Protein AF-G3KGV8-F1 (afdb_monomer_lite)

pLDDT: mean 87.56, std 6.04, range [57.47, 95.12]

InterPro domains:
  IPR014710 RmlC-like jelly roll fold [G3DSA:2.60.120.10] (1-96)

Foldseek 3Di:
DKDDAWKWKWKAADDPGDIDTDTDDPPDDDDDDPRIDMDIDGPDLDDMDDDDDDPDPPSDDDLCLQVVLVPDLVVVCVVVVHDSVVSVVSNVPDDPDSDDDDPVRCVVNVHDD

Sequence (113 aa):
MIGGTSLLVGFIQENRAQVVLNEIQVGYATLILRGAIHFVQHLGCTPSVQINAYNNADPGLLTLGLNMFRCPDGVPSTTFGQTEDFIMNSKRTISAYPLDVNEASRTKCGLPI

Organism: Adineta vaga (NCBI:txid104782)

Secondary structure (DSSP, 8-state):
-EESS-EEEEEE-STTPPEEEEEE-TT------TT-EEEEEE-SSS--EE----SSSS-----HHHHHTTS-THHHHHHHT--HHHHHHHHHHS-SSS----HHHHHHTT---

Radius of gyration: 16.48 Å; chains: 1; bounding box: 35×38×38 Å

Structure (mmCIF, N/CA/C/O backbone):
data_AF-G3KGV8-F1
#
_entry.id   AF-G3KGV8-F1
#
loop_
_atom_site.group_PDB
_atom_site.id
_atom_site.type_symbol
_atom_site.label_atom_id
_atom_site.label_alt_id
_atom_site.label_comp_id
_atom_site.label_asym_id
_atom_site.label_entity_id
_atom_site.label_seq_id
_atom_site.pdbx_PDB_ins_code
_atom_site.Cartn_x
_atom_site.Cartn_y
_atom_site.Cartn_z
_atom_site.occupancy
_atom_site.B_iso_or_equiv
_atom_site.auth_seq_id
_atom_site.auth_comp_id
_atom_site.auth_asym_id
_atom_site.auth_atom_id
_atom_site.pdbx_PDB_model_num
ATOM 1 N N . MET A 1 1 ? -12.616 -6.024 11.268 1.00 57.47 1 MET A N 1
ATOM 2 C CA . MET A 1 1 ? -13.107 -5.271 12.448 1.00 57.47 1 MET A CA 1
ATOM 3 C C . MET A 1 1 ? -12.008 -4.342 12.921 1.00 57.47 1 MET A C 1
ATOM 5 O O . MET A 1 1 ? -10.843 -4.705 12.773 1.00 57.47 1 MET A O 1
ATOM 9 N N . ILE A 1 2 ? -12.377 -3.188 13.476 1.00 72.56 2 ILE A N 1
ATOM 10 C CA . ILE A 1 2 ? -11.435 -2.218 14.044 1.00 72.56 2 ILE A CA 1
ATOM 11 C C . ILE A 1 2 ? -11.754 -1.937 15.510 1.00 72.56 2 ILE A C 1
ATOM 13 O O . ILE A 1 2 ? -12.928 -1.859 15.874 1.00 72.56 2 ILE A O 1
ATOM 17 N N . GLY A 1 3 ? -10.715 -1.732 16.317 1.00 65.94 3 GLY A N 1
ATOM 18 C CA . GLY A 1 3 ? -10.792 -1.060 17.614 1.00 65.94 3 GLY A CA 1
ATOM 19 C C . GLY A 1 3 ? -10.048 0.277 17.555 1.00 65.94 3 GLY A C 1
ATOM 20 O O . GLY A 1 3 ? -8.937 0.319 17.035 1.00 65.94 3 GLY A O 1
ATOM 21 N N . GLY A 1 4 ? -10.642 1.362 18.065 1.00 73.62 4 GLY A N 1
ATOM 22 C CA . GLY A 1 4 ? -10.036 2.704 18.076 1.00 73.62 4 GLY A CA 1
ATOM 23 C C . GLY A 1 4 ? -10.732 3.710 17.148 1.00 73.62 4 GLY A C 1
ATOM 24 O O . GLY A 1 4 ? -11.958 3.762 17.099 1.00 73.62 4 GLY A O 1
ATOM 25 N N . THR A 1 5 ? -9.951 4.552 16.463 1.00 78.06 5 THR A N 1
ATOM 26 C CA . THR A 1 5 ? -10.432 5.603 15.540 1.00 78.06 5 THR A CA 1
ATOM 27 C C . THR A 1 5 ? -10.773 5.083 14.135 1.00 78.06 5 THR A C 1
ATOM 29 O O . THR A 1 5 ? -10.533 3.925 13.804 1.00 78.06 5 THR A O 1
ATOM 32 N N . SER A 1 6 ? -11.359 5.961 13.313 1.00 86.69 6 SER A N 1
ATOM 33 C CA . SER A 1 6 ? -11.776 5.686 11.934 1.00 86.69 6 SER A CA 1
ATOM 34 C C . SER A 1 6 ? -10.597 5.409 10.983 1.00 86.69 6 SER A C 1
ATOM 36 O O . SER A 1 6 ? -9.533 6.037 11.087 1.00 86.69 6 SER A O 1
ATOM 38 N N . LEU A 1 7 ? -10.802 4.480 10.044 1.00 90.62 7 LEU A N 1
ATOM 39 C CA . LEU A 1 7 ? -9.870 4.137 8.967 1.00 90.62 7 LEU A CA 1
ATOM 40 C C . LEU A 1 7 ? -10.490 4.454 7.607 1.00 90.62 7 LEU A C 1
ATOM 42 O O . LEU A 1 7 ? -11.609 4.032 7.323 1.00 90.62 7 LEU A O 1
ATOM 46 N N . LEU A 1 8 ? -9.730 5.100 6.726 1.00 92.62 8 LEU A N 1
ATOM 47 C CA . LEU A 1 8 ? -10.042 5.126 5.303 1.00 92.62 8 LEU A CA 1
ATOM 48 C C . LEU A 1 8 ? -9.470 3.861 4.665 1.00 92.62 8 LEU A C 1
ATOM 50 O O . LEU A 1 8 ? -8.253 3.696 4.577 1.00 92.62 8 LEU A O 1
ATOM 54 N N . VAL A 1 9 ? -10.346 2.972 4.211 1.00 93.81 9 VAL A N 1
ATOM 55 C CA . VAL A 1 9 ? -9.970 1.790 3.437 1.00 93.81 9 VAL A CA 1
ATOM 56 C C . VAL A 1 9 ? -10.358 2.024 1.990 1.00 93.81 9 VAL A C 1
ATOM 58 O O . VAL A 1 9 ? -11.542 2.146 1.667 1.00 93.81 9 VAL A O 1
ATOM 61 N N . GLY A 1 10 ? -9.355 2.076 1.121 1.00 94.44 10 GLY A N 1
ATOM 62 C CA . GLY A 1 10 ? -9.552 2.231 -0.309 1.00 94.44 10 GLY A CA 1
ATOM 63 C C . GLY A 1 10 ? -9.095 1.007 -1.081 1.00 94.44 10 GLY A C 1
ATOM 64 O O . GLY A 1 10 ? -8.120 0.358 -0.704 1.00 94.44 10 GLY A O 1
ATOM 65 N N . PHE A 1 11 ? -9.778 0.691 -2.176 1.00 95.12 11 PHE A N 1
ATOM 66 C CA . PHE A 1 11 ? -9.299 -0.313 -3.117 1.00 95.12 11 PHE A CA 1
ATOM 67 C C . PHE A 1 11 ? -9.631 0.037 -4.561 1.00 95.12 11 PHE A C 1
ATOM 69 O O . PHE A 1 11 ? -10.619 0.703 -4.870 1.00 95.12 11 PHE A O 1
ATOM 76 N N . ILE A 1 12 ? -8.761 -0.433 -5.442 1.00 93.88 12 ILE A N 1
ATOM 77 C CA . ILE A 1 12 ? -8.800 -0.262 -6.883 1.00 93.88 12 ILE A CA 1
ATOM 78 C C . ILE A 1 12 ? -8.812 -1.669 -7.460 1.00 93.88 12 ILE A C 1
ATOM 80 O O . ILE A 1 12 ? -7.954 -2.493 -7.130 1.00 93.88 12 ILE A O 1
ATOM 84 N N . GLN A 1 13 ? -9.818 -1.959 -8.276 1.00 88.25 13 GLN A N 1
ATOM 85 C CA . GLN A 1 13 ? -9.878 -3.231 -8.986 1.00 88.25 13 GLN A CA 1
ATOM 86 C C . GLN A 1 13 ? -8.955 -3.174 -10.218 1.00 88.25 13 GLN A C 1
ATOM 88 O O . GLN A 1 13 ? -7.971 -2.436 -10.251 1.00 88.25 13 GLN A O 1
ATOM 93 N N . GLU A 1 14 ? -9.246 -3.988 -11.220 1.00 85.81 14 GLU A N 1
ATOM 94 C CA . GLU A 1 14 ? -8.496 -4.073 -12.468 1.00 85.81 14 GLU A CA 1
ATOM 95 C C . GLU A 1 14 ? -8.476 -2.763 -13.284 1.00 85.81 14 GLU A C 1
ATOM 97 O O . GLU A 1 14 ? -9.071 -1.748 -12.921 1.00 85.81 14 GLU A O 1
ATOM 102 N N . ASN A 1 15 ? -7.713 -2.762 -14.380 1.00 83.31 15 ASN A N 1
ATOM 103 C CA . ASN A 1 15 ? -7.356 -1.558 -15.130 1.00 83.31 15 ASN A CA 1
ATOM 104 C C . ASN A 1 15 ? -8.560 -0.653 -15.435 1.00 83.31 15 ASN A C 1
ATOM 106 O O . ASN A 1 15 ? -9.515 -1.065 -16.090 1.00 83.31 15 ASN A O 1
ATOM 110 N N . ARG A 1 16 ? -8.445 0.621 -15.031 1.00 82.12 16 ARG A N 1
ATOM 111 C CA . ARG A 1 16 ? -9.467 1.677 -15.186 1.00 82.12 16 ARG A CA 1
ATOM 112 C C . ARG A 1 16 ? -10.748 1.472 -14.367 1.00 82.12 16 ARG A C 1
ATOM 114 O O . ARG A 1 16 ? -11.723 2.185 -14.600 1.00 82.12 16 ARG A O 1
ATOM 121 N N . ALA A 1 17 ? -10.755 0.557 -13.400 1.00 89.25 17 ALA A N 1
ATOM 122 C CA . ALA A 1 17 ? -11.831 0.479 -12.425 1.00 89.25 17 ALA A CA 1
ATOM 123 C C . ALA A 1 17 ? -11.883 1.734 -11.545 1.00 89.25 17 ALA A C 1
ATOM 125 O O . ALA A 1 17 ? -10.886 2.430 -11.332 1.00 89.25 17 ALA A O 1
ATOM 126 N N . GLN A 1 18 ? -13.070 2.006 -11.008 1.00 89.94 18 GLN A N 1
ATOM 127 C CA . GLN A 1 18 ? -13.252 3.075 -10.038 1.00 89.94 18 GLN A CA 1
ATOM 128 C C . GLN A 1 18 ? -12.523 2.753 -8.733 1.00 89.94 18 GLN A C 1
ATOM 130 O O . GLN A 1 18 ? -12.442 1.599 -8.305 1.00 89.94 18 GLN A O 1
ATOM 135 N N . VAL A 1 19 ? -12.026 3.804 -8.086 1.00 92.94 19 VAL A N 1
ATOM 136 C CA . VAL A 1 19 ? -11.502 3.711 -6.726 1.00 92.94 19 VAL A CA 1
ATOM 137 C C . VAL A 1 19 ? -12.688 3.683 -5.771 1.00 92.94 19 VAL A C 1
ATOM 139 O O . VAL A 1 19 ? -13.498 4.610 -5.756 1.00 92.94 19 VAL A O 1
ATOM 142 N N . VAL A 1 20 ? -12.786 2.630 -4.967 1.00 93.69 20 VAL A N 1
ATOM 143 C CA . VAL A 1 20 ? -13.767 2.540 -3.885 1.00 93.69 20 VAL A CA 1
ATOM 144 C C . VAL A 1 20 ? -13.112 3.050 -2.613 1.00 93.69 20 VAL A C 1
ATOM 146 O O . VAL A 1 20 ? -12.024 2.598 -2.265 1.00 93.69 20 VAL A O 1
ATOM 149 N N . LEU A 1 21 ? -13.777 3.972 -1.918 1.00 95.06 21 LEU A N 1
ATOM 150 C CA . LEU A 1 21 ? -13.330 4.542 -0.651 1.00 95.06 21 LEU A CA 1
ATOM 151 C C . LEU A 1 21 ? -14.383 4.270 0.415 1.00 95.06 21 LEU A C 1
ATOM 153 O O . LEU A 1 21 ? -15.529 4.688 0.272 1.00 95.06 21 LEU A O 1
ATOM 157 N N . ASN A 1 22 ? -13.987 3.591 1.485 1.00 93.00 22 ASN A N 1
ATOM 158 C CA . ASN A 1 22 ? -14.854 3.315 2.617 1.00 93.00 22 ASN A CA 1
ATOM 159 C C . ASN A 1 22 ? -14.242 3.900 3.881 1.00 93.00 22 ASN A C 1
ATOM 161 O O . ASN A 1 22 ? -13.100 3.593 4.224 1.00 93.00 22 ASN A O 1
ATOM 165 N N . GLU A 1 23 ? -15.024 4.689 4.605 1.00 93.19 23 GLU A N 1
ATOM 166 C CA . GLU A 1 23 ? -14.692 5.040 5.976 1.00 93.19 23 GLU A CA 1
ATOM 167 C C . GLU A 1 23 ? -15.206 3.932 6.905 1.00 93.19 23 GLU A C 1
ATOM 169 O O . GLU A 1 23 ? -16.408 3.682 6.997 1.00 93.19 23 GLU A O 1
ATOM 174 N N . ILE A 1 24 ? -14.288 3.226 7.561 1.00 91.25 24 ILE A N 1
ATOM 175 C CA . ILE A 1 24 ? -14.595 2.107 8.450 1.00 91.25 24 ILE A CA 1
ATOM 176 C C . ILE A 1 24 ? -14.467 2.604 9.888 1.00 91.25 24 ILE A C 1
ATOM 178 O O . ILE A 1 24 ? -13.439 3.159 10.279 1.00 91.25 24 ILE A O 1
ATOM 182 N N . GLN A 1 25 ? -15.500 2.348 10.691 1.00 88.75 25 GLN A N 1
ATOM 183 C CA . GLN A 1 25 ? -15.538 2.645 12.124 1.00 88.75 25 GLN A CA 1
ATOM 184 C C . GLN A 1 25 ? -15.601 1.359 12.964 1.00 88.75 25 GLN A C 1
ATOM 186 O O . GLN A 1 25 ? -15.680 0.243 12.440 1.00 88.75 25 GLN A O 1
ATOM 191 N N . VAL A 1 26 ? -15.553 1.493 14.290 1.00 87.31 26 VAL A N 1
ATOM 192 C CA . VAL A 1 26 ? -15.691 0.352 15.208 1.00 87.31 26 VAL A CA 1
ATOM 193 C C . VAL A 1 26 ? -16.996 -0.398 14.919 1.00 87.31 26 VAL A C 1
ATOM 195 O O . VAL A 1 26 ? -18.055 0.204 14.775 1.00 87.31 26 VAL A O 1
ATOM 198 N N . GLY A 1 27 ? -16.908 -1.725 14.808 1.00 86.38 27 GLY A N 1
ATOM 199 C CA . GLY A 1 27 ? -18.034 -2.595 14.443 1.00 86.38 27 GLY A CA 1
ATOM 200 C C . GLY A 1 27 ? -18.255 -2.776 12.936 1.00 86.38 27 GLY A C 1
ATOM 201 O O . GLY A 1 27 ? -19.030 -3.645 12.548 1.00 86.38 27 GLY A O 1
ATOM 202 N N . TYR A 1 28 ? -17.552 -2.028 12.082 1.00 90.12 28 TYR A N 1
ATOM 203 C CA . TYR A 1 28 ? -17.687 -2.140 10.631 1.00 90.12 28 TYR A CA 1
ATOM 204 C C . TYR A 1 28 ? -16.685 -3.158 10.073 1.00 90.12 28 TYR A C 1
ATOM 206 O O . TYR A 1 28 ? -15.621 -3.445 10.645 1.00 90.12 28 TYR A O 1
ATOM 214 N N . ALA A 1 29 ? -17.035 -3.707 8.915 1.00 89.44 29 ALA A N 1
ATOM 215 C CA . ALA A 1 29 ? -16.171 -4.552 8.111 1.00 89.44 29 ALA A CA 1
ATOM 216 C C . ALA A 1 29 ? -16.292 -4.146 6.642 1.00 89.44 29 ALA A C 1
ATOM 218 O O . ALA A 1 29 ? -17.321 -3.637 6.208 1.00 89.44 29 ALA A O 1
ATOM 219 N N . THR A 1 30 ? -15.232 -4.392 5.882 1.00 91.44 30 THR A N 1
ATOM 220 C CA . THR A 1 30 ? -15.232 -4.249 4.428 1.00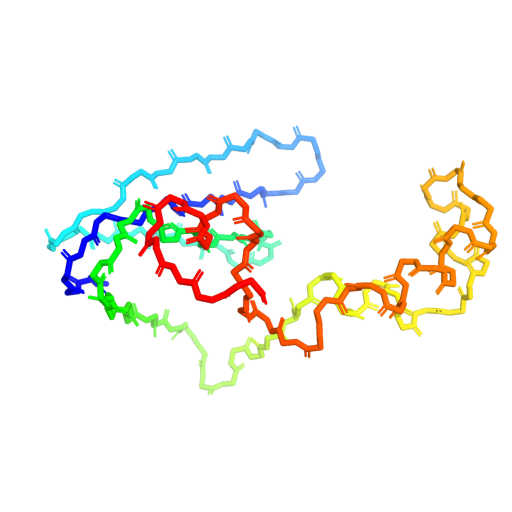 91.44 30 THR A CA 1
ATOM 221 C C . THR A 1 30 ? -14.601 -5.483 3.806 1.00 91.44 30 THR A C 1
ATOM 223 O O . THR A 1 30 ? -13.822 -6.184 4.459 1.00 91.44 30 THR A O 1
ATOM 226 N N . LEU A 1 31 ? -14.971 -5.762 2.561 1.00 91.62 31 LEU A N 1
ATOM 227 C CA . LEU A 1 31 ? -14.462 -6.883 1.788 1.00 91.62 31 LEU A CA 1
ATOM 228 C C . LEU A 1 31 ? -13.544 -6.346 0.693 1.00 91.62 31 LEU A C 1
ATOM 230 O O . LEU A 1 31 ? -13.962 -5.537 -0.131 1.00 91.62 31 LEU A O 1
ATOM 234 N N . ILE A 1 32 ? -12.310 -6.841 0.667 1.00 91.50 32 ILE A N 1
ATOM 235 C CA . ILE A 1 32 ? -11.346 -6.558 -0.394 1.00 91.50 32 ILE A CA 1
ATOM 236 C C . ILE A 1 32 ? -11.186 -7.844 -1.198 1.00 91.50 32 ILE A C 1
ATOM 238 O O . ILE A 1 32 ? -10.854 -8.896 -0.648 1.00 91.50 32 ILE A O 1
ATOM 242 N N . LEU A 1 33 ? -11.465 -7.774 -2.497 1.00 89.88 33 LEU A N 1
ATOM 243 C CA . LEU A 1 33 ? -11.380 -8.933 -3.377 1.00 89.88 33 LEU A CA 1
ATOM 244 C C . LEU A 1 33 ? -9.921 -9.264 -3.707 1.00 89.88 33 LEU A C 1
ATOM 246 O O . LEU A 1 33 ? -9.065 -8.382 -3.803 1.00 89.88 33 LEU A O 1
ATOM 250 N N . ARG A 1 34 ? -9.639 -10.554 -3.920 1.00 90.12 34 ARG A N 1
ATOM 251 C CA . ARG A 1 34 ? -8.320 -11.011 -4.372 1.00 90.12 34 ARG A CA 1
ATOM 25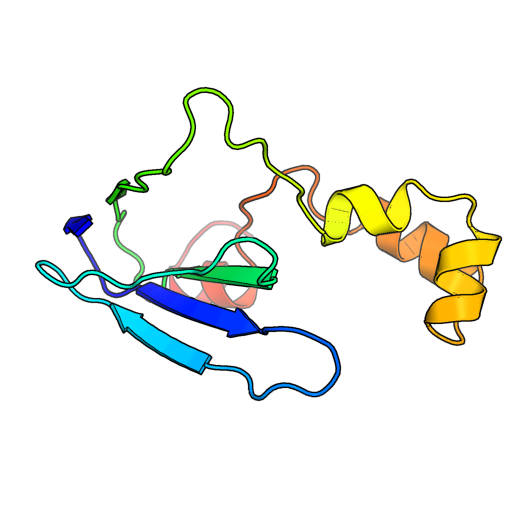2 C C . ARG A 1 34 ? -7.965 -10.325 -5.694 1.00 90.12 34 ARG A C 1
ATOM 254 O O . ARG A 1 34 ? -8.777 -10.304 -6.610 1.00 90.12 34 ARG A O 1
ATOM 261 N N . GLY A 1 35 ? -6.739 -9.815 -5.787 1.00 87.88 35 GLY A N 1
ATOM 262 C CA . GLY A 1 35 ? -6.234 -9.128 -6.978 1.00 87.88 35 GLY A CA 1
ATOM 263 C C . GLY A 1 35 ? -6.493 -7.620 -6.997 1.00 87.88 35 GLY A C 1
ATOM 264 O O . GLY A 1 35 ? -5.886 -6.932 -7.810 1.00 87.88 35 GLY A O 1
ATOM 265 N N . ALA A 1 36 ? -7.316 -7.086 -6.087 1.00 92.19 36 ALA A N 1
ATOM 266 C CA . ALA A 1 36 ? -7.458 -5.643 -5.932 1.00 92.19 36 ALA A CA 1
ATOM 267 C C . ALA A 1 36 ? -6.222 -5.037 -5.249 1.00 92.19 36 ALA A C 1
ATOM 269 O O . ALA A 1 36 ? -5.693 -5.580 -4.272 1.00 92.19 36 ALA A O 1
ATOM 270 N N . ILE A 1 37 ? -5.798 -3.870 -5.730 1.00 92.81 37 ILE A N 1
ATOM 271 C CA . ILE A 1 37 ? -4.835 -3.026 -5.023 1.00 92.81 37 ILE A CA 1
ATOM 272 C C . ILE A 1 37 ? -5.612 -2.317 -3.919 1.00 92.81 37 ILE A C 1
ATOM 274 O O . ILE A 1 37 ? -6.633 -1.698 -4.198 1.00 92.81 37 ILE A O 1
ATOM 278 N N . HIS A 1 38 ? -5.150 -2.381 -2.675 1.00 92.88 38 HIS A N 1
ATOM 279 C CA . HIS A 1 38 ? -5.809 -1.695 -1.568 1.00 92.88 38 HIS A CA 1
ATOM 280 C C . HIS A 1 38 ? -4.824 -0.888 -0.735 1.00 92.88 38 HIS A C 1
ATOM 282 O O . HIS A 1 38 ? -3.620 -1.147 -0.739 1.00 92.88 38 HIS A O 1
ATOM 288 N N . PHE A 1 39 ? -5.360 0.085 -0.012 1.00 91.81 39 PHE A N 1
ATOM 289 C CA . PHE A 1 39 ? -4.640 0.874 0.967 1.00 91.81 39 PHE A CA 1
ATOM 290 C C . PHE A 1 39 ? -5.514 1.089 2.196 1.00 91.81 39 PHE A C 1
ATOM 292 O O . PHE A 1 39 ? -6.745 1.118 2.125 1.00 91.81 39 PHE A O 1
ATOM 299 N N . VAL A 1 40 ? -4.851 1.248 3.333 1.00 91.12 40 VAL A N 1
ATOM 300 C CA . VAL A 1 40 ? -5.485 1.596 4.596 1.00 91.12 40 VAL A CA 1
ATOM 301 C C . VAL A 1 40 ? -4.778 2.828 5.122 1.00 91.12 40 VAL A C 1
ATOM 303 O O . VAL A 1 40 ? -3.557 2.828 5.268 1.00 91.12 40 VAL A O 1
ATOM 306 N N . GLN A 1 41 ? -5.547 3.867 5.412 1.00 90.19 41 GLN A N 1
ATOM 307 C CA . GLN A 1 41 ? -5.050 5.074 6.041 1.00 90.19 41 GLN A CA 1
ATOM 308 C C . GLN A 1 41 ? -5.773 5.295 7.361 1.00 90.19 41 GLN A C 1
ATOM 310 O O . GLN A 1 41 ? -7.000 5.349 7.438 1.00 90.19 41 GLN A O 1
ATOM 315 N N . HIS A 1 42 ? -4.986 5.473 8.411 1.00 88.62 42 HIS A N 1
ATOM 316 C CA . HIS A 1 42 ? -5.499 5.859 9.711 1.00 88.62 42 HIS A CA 1
ATOM 317 C C . HIS A 1 42 ? -5.780 7.364 9.735 1.00 88.62 42 HIS A C 1
ATOM 319 O O . HIS A 1 42 ? -4.920 8.165 9.372 1.00 88.62 42 HIS A O 1
ATOM 325 N N . LEU A 1 43 ? -7.001 7.753 10.113 1.00 87.25 43 LEU A N 1
ATOM 326 C CA . LEU A 1 43 ? -7.436 9.158 10.076 1.00 87.25 43 LEU A CA 1
ATOM 327 C C . LEU A 1 43 ? -7.280 9.886 11.422 1.00 87.25 43 LEU A C 1
ATOM 329 O O . LEU A 1 43 ? -7.315 11.123 11.463 1.00 87.25 43 LEU A O 1
ATOM 333 N N . GLY A 1 44 ? -7.129 9.126 12.509 1.00 86.94 44 GLY A N 1
ATOM 334 C CA . GLY A 1 44 ? -7.017 9.623 13.878 1.00 86.94 44 GLY A CA 1
ATOM 335 C C . GLY A 1 44 ? -5.582 9.662 14.405 1.00 86.94 44 GLY A C 1
ATOM 336 O O . GLY A 1 44 ? -4.666 9.127 13.796 1.00 86.94 44 GLY A O 1
ATOM 337 N N . CYS A 1 45 ? -5.411 10.283 15.573 1.00 88.19 45 CYS A N 1
ATOM 338 C CA . CYS A 1 45 ? -4.121 10.384 16.271 1.00 88.19 45 CYS A CA 1
ATOM 339 C C . CYS A 1 45 ? -3.993 9.415 17.456 1.00 88.19 45 CYS A C 1
ATOM 341 O O . CYS A 1 45 ? -2.992 9.420 18.165 1.00 88.19 45 CYS A O 1
ATOM 343 N N . THR A 1 46 ? -5.016 8.594 17.696 1.00 85.50 46 THR A N 1
ATOM 344 C CA . THR A 1 46 ? -5.013 7.556 18.729 1.00 85.50 46 THR A CA 1
ATOM 345 C C . THR A 1 46 ? -4.802 6.198 18.080 1.00 85.50 46 THR A C 1
ATOM 347 O O . THR A 1 46 ? -5.436 5.956 17.056 1.00 85.50 46 THR A O 1
ATOM 350 N N . PRO A 1 47 ? -3.976 5.300 18.648 1.00 83.38 47 PRO A N 1
ATOM 351 C CA . PRO A 1 47 ? -3.740 3.978 18.075 1.00 83.38 47 PRO A CA 1
ATOM 352 C C . PRO A 1 47 ? -5.038 3.242 17.721 1.00 83.38 47 PRO A C 1
ATOM 354 O O . PRO A 1 47 ? -6.014 3.281 18.473 1.00 83.38 47 PRO A O 1
ATOM 357 N N . SER A 1 48 ? -5.033 2.563 16.575 1.00 82.12 48 SER A N 1
ATOM 358 C CA . SER A 1 48 ? -6.132 1.712 16.124 1.00 82.12 48 SER A CA 1
ATOM 359 C C . SER A 1 48 ? -5.617 0.312 15.795 1.00 82.12 48 SER A C 1
ATOM 361 O O . SER A 1 48 ? -4.453 0.127 15.439 1.00 82.12 48 SER A O 1
ATOM 363 N N . VAL A 1 49 ? -6.480 -0.689 15.951 1.00 84.62 49 VAL A N 1
ATOM 364 C CA . VAL A 1 49 ? -6.170 -2.090 15.651 1.00 84.62 49 VAL A CA 1
ATOM 365 C C . VAL A 1 49 ? -7.143 -2.584 14.603 1.00 84.62 49 VAL A C 1
ATOM 367 O O . VAL A 1 49 ? -8.346 -2.590 14.848 1.00 84.62 49 VAL A O 1
ATOM 370 N N . GLN A 1 50 ? -6.625 -3.053 13.471 1.00 85.75 50 GLN A N 1
ATOM 371 C CA . GLN A 1 50 ? -7.404 -3.703 12.423 1.00 85.75 50 GLN A CA 1
ATOM 372 C C . GLN A 1 50 ? -7.132 -5.207 12.405 1.00 85.75 50 GLN A C 1
ATOM 374 O O . GLN A 1 50 ? -5.987 -5.648 12.469 1.00 85.75 50 GLN A O 1
ATOM 379 N N . ILE A 1 51 ? -8.199 -5.990 12.257 1.00 88.62 51 ILE A N 1
ATOM 380 C CA . ILE A 1 51 ? -8.123 -7.436 12.035 1.00 88.62 51 ILE A CA 1
ATOM 381 C C . ILE A 1 51 ? -8.473 -7.731 10.579 1.00 88.62 51 ILE A C 1
ATOM 383 O O . ILE A 1 51 ? -9.573 -7.388 10.129 1.00 88.62 51 ILE A O 1
ATOM 387 N N . ASN A 1 52 ? -7.554 -8.414 9.893 1.00 89.31 52 ASN A N 1
ATOM 388 C CA . ASN A 1 52 ? -7.707 -8.900 8.526 1.00 89.31 52 ASN A CA 1
ATOM 389 C C . ASN A 1 52 ? -7.821 -10.425 8.533 1.00 89.31 52 ASN A C 1
ATOM 391 O O . ASN A 1 52 ? -6.998 -11.105 9.143 1.00 89.31 52 ASN A O 1
ATOM 395 N N . ALA A 1 53 ? -8.833 -10.949 7.847 1.00 91.44 53 ALA A N 1
ATOM 396 C CA . ALA A 1 53 ? -9.036 -12.378 7.658 1.00 91.44 53 ALA A CA 1
ATOM 397 C C . ALA A 1 53 ? -8.911 -12.707 6.171 1.00 91.44 53 ALA A C 1
ATOM 399 O O . ALA A 1 53 ? -9.482 -12.012 5.329 1.00 91.44 53 ALA A O 1
ATOM 400 N N . TYR A 1 54 ? -8.177 -13.770 5.859 1.00 92.44 54 TYR A N 1
ATOM 401 C CA . TYR A 1 54 ? -7.925 -14.199 4.490 1.00 92.44 54 TYR A CA 1
ATOM 402 C C . TYR A 1 54 ? -8.551 -15.565 4.227 1.00 92.44 54 TYR A C 1
ATOM 404 O O . TYR A 1 54 ? -8.661 -16.398 5.123 1.00 92.44 54 TYR A O 1
ATOM 412 N N . ASN A 1 55 ? -8.929 -15.813 2.974 1.00 91.81 55 ASN A N 1
ATOM 413 C CA . ASN A 1 55 ? -9.507 -17.087 2.545 1.00 91.81 55 ASN A CA 1
ATOM 414 C C . ASN A 1 55 ? -8.454 -18.160 2.197 1.00 91.81 55 ASN A C 1
ATOM 416 O O . ASN A 1 55 ? -8.773 -19.127 1.509 1.00 91.81 55 ASN A O 1
ATOM 420 N N . ASN A 1 56 ? -7.201 -17.970 2.614 1.00 93.06 56 ASN A N 1
ATOM 421 C CA . ASN A 1 56 ? -6.084 -18.884 2.387 1.00 93.06 56 ASN A CA 1
ATOM 422 C C . ASN A 1 56 ? -5.164 -18.877 3.620 1.00 93.06 56 ASN A C 1
ATOM 424 O O . ASN A 1 56 ? -4.989 -17.829 4.240 1.00 93.06 56 ASN A O 1
ATOM 428 N N . ALA A 1 57 ? -4.586 -20.033 3.953 1.00 91.94 57 ALA A N 1
ATOM 429 C CA . ALA A 1 57 ? -3.591 -20.187 5.013 1.00 91.94 57 ALA A CA 1
ATOM 430 C C . ALA A 1 57 ? -2.263 -19.489 4.673 1.00 91.94 57 ALA A C 1
ATOM 432 O O . ALA A 1 57 ? -1.592 -18.991 5.572 1.00 91.94 57 ALA A O 1
ATOM 433 N N . ASP A 1 58 ? -1.927 -19.411 3.383 1.00 91.88 58 ASP A N 1
ATOM 434 C CA . ASP A 1 58 ? -0.843 -18.575 2.870 1.00 91.88 58 ASP A CA 1
ATOM 435 C C . ASP A 1 58 ? -1.421 -17.535 1.899 1.00 91.88 58 ASP A C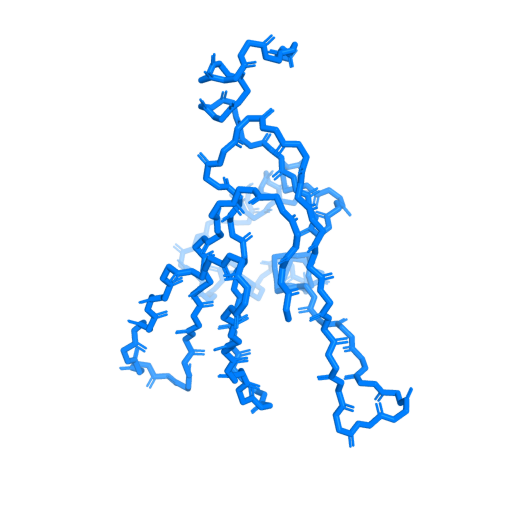 1
ATOM 437 O O . ASP A 1 58 ? -1.555 -17.786 0.696 1.00 91.88 58 ASP A O 1
ATOM 441 N N . PRO A 1 59 ? -1.881 -16.384 2.411 1.00 87.81 59 PRO A N 1
ATOM 442 C CA . PRO A 1 59 ? -2.482 -15.364 1.566 1.00 87.81 59 PRO A CA 1
ATOM 443 C C . PRO A 1 59 ? -1.459 -14.611 0.708 1.00 87.81 59 PRO A C 1
ATOM 445 O O . PRO A 1 59 ? -1.860 -14.010 -0.291 1.00 87.81 59 PRO A O 1
ATOM 448 N N . GLY A 1 60 ? -0.171 -14.647 1.072 1.00 87.31 60 GLY A N 1
ATOM 449 C CA . GLY A 1 60 ? 0.861 -13.776 0.514 1.00 87.31 60 GLY A CA 1
ATOM 450 C C . GLY A 1 60 ? 0.595 -12.279 0.755 1.00 87.31 60 GLY A C 1
ATOM 451 O O . GLY A 1 60 ? -0.529 -11.839 0.988 1.00 87.31 60 GLY A O 1
ATOM 452 N N . LEU A 1 61 ? 1.644 -11.458 0.687 1.00 86.75 61 LEU A N 1
ATOM 453 C CA . LEU A 1 61 ? 1.520 -9.998 0.682 1.00 86.75 61 LEU A CA 1
ATOM 454 C C . LEU A 1 61 ? 2.437 -9.419 -0.390 1.00 86.75 61 LEU A C 1
ATOM 456 O O . LEU A 1 61 ? 3.647 -9.636 -0.365 1.00 86.75 61 LEU A O 1
ATOM 460 N N . LEU A 1 62 ? 1.860 -8.642 -1.305 1.00 88.44 62 LEU A N 1
ATOM 461 C CA . LEU A 1 62 ? 2.609 -7.880 -2.295 1.00 88.44 62 LEU A CA 1
ATOM 462 C C . LEU A 1 62 ? 2.458 -6.387 -2.013 1.00 88.44 62 LEU A C 1
ATOM 464 O O . LEU A 1 62 ? 1.449 -5.775 -2.353 1.00 88.44 62 LEU A O 1
ATOM 468 N N . THR A 1 63 ? 3.491 -5.779 -1.435 1.00 89.25 63 THR A N 1
ATOM 469 C CA . THR A 1 63 ? 3.557 -4.320 -1.318 1.00 89.25 63 THR A CA 1
ATOM 470 C C . THR A 1 63 ? 3.931 -3.738 -2.675 1.00 89.25 63 THR A C 1
ATOM 472 O O . THR A 1 63 ? 5.077 -3.884 -3.112 1.00 89.25 63 THR A O 1
ATOM 475 N N . LEU A 1 64 ? 2.963 -3.109 -3.350 1.00 86.94 64 LEU A N 1
ATOM 476 C CA . LEU A 1 64 ? 3.123 -2.632 -4.726 1.00 86.94 64 LEU A CA 1
ATOM 477 C C . LEU A 1 64 ? 4.269 -1.625 -4.853 1.00 86.94 64 LEU A C 1
ATOM 479 O O . LEU A 1 64 ? 5.124 -1.799 -5.712 1.00 86.94 64 LEU A O 1
ATOM 483 N N . GLY A 1 65 ? 4.325 -0.632 -3.958 1.00 80.38 65 GLY A N 1
ATOM 484 C CA . GLY A 1 65 ? 5.396 0.364 -3.938 1.00 80.38 65 GLY A CA 1
ATOM 485 C C . GLY A 1 65 ? 6.779 -0.285 -3.865 1.00 80.38 65 GLY A C 1
ATOM 486 O O . GLY A 1 65 ? 7.605 -0.076 -4.744 1.00 80.38 65 GLY A O 1
ATOM 487 N N . LEU A 1 66 ? 7.005 -1.156 -2.879 1.00 82.19 66 LEU A N 1
ATOM 488 C CA . LEU A 1 66 ? 8.288 -1.842 -2.705 1.00 82.19 66 LEU A CA 1
ATOM 489 C C . LEU A 1 66 ? 8.660 -2.727 -3.900 1.00 82.19 66 LEU A C 1
ATOM 491 O O . LEU A 1 66 ? 9.802 -2.708 -4.346 1.00 82.19 66 LEU A O 1
ATOM 495 N N . ASN A 1 67 ? 7.722 -3.527 -4.414 1.00 87.00 67 ASN A N 1
ATOM 496 C CA . ASN A 1 67 ? 8.045 -4.529 -5.431 1.00 87.00 67 ASN A CA 1
ATOM 497 C C . ASN A 1 67 ? 8.102 -3.963 -6.851 1.00 87.00 67 ASN A C 1
ATOM 499 O O . ASN A 1 67 ? 8.906 -4.450 -7.644 1.00 87.00 67 ASN A O 1
ATOM 503 N N . MET A 1 68 ? 7.331 -2.918 -7.167 1.00 84.94 68 MET A N 1
ATOM 504 C CA . MET A 1 68 ? 7.401 -2.253 -8.474 1.00 84.94 68 MET A CA 1
ATOM 505 C C . MET A 1 68 ? 8.829 -1.774 -8.761 1.00 84.94 68 MET A C 1
ATOM 507 O O . MET A 1 68 ? 9.383 -2.021 -9.832 1.00 84.94 68 MET A O 1
ATOM 511 N N . PHE A 1 69 ? 9.474 -1.182 -7.756 1.00 85.38 69 PHE A N 1
ATOM 512 C CA . PHE A 1 69 ? 10.835 -0.672 -7.867 1.00 85.38 69 PHE A CA 1
ATOM 513 C C . PHE A 1 69 ? 11.936 -1.737 -7.690 1.00 85.38 69 PHE A C 1
ATOM 515 O O . PHE A 1 69 ? 13.119 -1.403 -7.727 1.00 85.38 69 PHE A O 1
ATOM 522 N N . ARG A 1 70 ? 11.600 -3.025 -7.548 1.00 84.06 70 ARG A N 1
ATOM 523 C CA . ARG A 1 70 ? 12.593 -4.121 -7.597 1.00 84.06 70 ARG A CA 1
ATOM 524 C C . ARG A 1 70 ? 12.889 -4.602 -9.017 1.00 84.06 70 ARG A C 1
ATOM 526 O O . ARG A 1 70 ? 13.845 -5.348 -9.209 1.00 84.06 70 ARG A O 1
ATOM 533 N N . CYS A 1 71 ? 12.098 -4.179 -10.000 1.00 87.06 71 CYS A N 1
ATOM 534 C CA . CYS A 1 71 ? 12.383 -4.436 -11.407 1.00 87.06 71 CYS A CA 1
ATOM 535 C C . CYS A 1 71 ? 13.657 -3.688 -11.859 1.00 87.06 71 CYS A C 1
ATOM 537 O O . CYS A 1 71 ? 14.003 -2.664 -11.252 1.00 87.06 71 CYS A O 1
ATOM 539 N N . PRO A 1 72 ? 14.333 -4.158 -12.931 1.00 91.12 72 PRO A N 1
ATOM 540 C CA . PRO A 1 72 ? 15.389 -3.390 -13.591 1.00 91.12 72 PRO A CA 1
ATOM 541 C C . PRO A 1 72 ? 14.885 -1.996 -13.960 1.00 91.12 72 PRO A C 1
ATOM 543 O O . PRO A 1 72 ? 13.765 -1.881 -14.448 1.00 91.12 72 PRO A O 1
ATOM 546 N N . ASP A 1 73 ? 15.698 -0.964 -13.742 1.00 90.19 73 ASP A N 1
ATOM 547 C CA . ASP A 1 73 ? 15.277 0.448 -13.737 1.00 90.19 73 ASP A CA 1
ATOM 548 C C . ASP A 1 73 ? 14.587 0.897 -15.035 1.00 90.19 73 ASP A C 1
ATOM 550 O O . ASP A 1 73 ? 13.625 1.666 -14.982 1.00 90.19 73 ASP A O 1
ATOM 554 N N . GLY A 1 74 ? 14.991 0.321 -16.172 1.00 91.69 74 GLY A N 1
ATOM 555 C CA . GLY A 1 74 ? 14.373 0.525 -17.485 1.00 91.69 74 GLY A CA 1
ATOM 556 C C . GLY A 1 74 ? 12.882 0.150 -17.571 1.00 91.69 74 GLY A C 1
ATOM 557 O O . GLY A 1 74 ? 12.141 0.693 -18.392 1.00 91.69 74 GLY A O 1
ATOM 558 N N . VAL A 1 75 ? 12.409 -0.775 -16.729 1.00 91.88 75 VAL A N 1
ATOM 559 C CA . VAL A 1 75 ? 11.015 -1.252 -16.732 1.00 91.88 75 VAL A CA 1
ATOM 560 C C . VAL A 1 75 ? 10.057 -0.214 -16.129 1.00 91.88 75 VAL A C 1
ATOM 562 O O . VAL A 1 75 ? 9.142 0.220 -16.837 1.00 91.88 75 VAL A O 1
ATOM 565 N N . PRO A 1 76 ? 10.216 0.226 -14.863 1.00 91.44 76 PRO A N 1
ATOM 566 C CA . PRO A 1 76 ? 9.372 1.274 -14.308 1.00 91.44 76 PRO A CA 1
ATOM 567 C C . PRO A 1 76 ? 9.592 2.615 -15.019 1.00 91.44 76 PRO A C 1
ATOM 569 O O . PRO A 1 76 ? 8.622 3.353 -15.172 1.00 91.44 76 PRO A O 1
ATOM 572 N N . SER A 1 77 ? 10.801 2.927 -15.509 1.00 93.50 77 SER A N 1
ATOM 573 C CA . SER A 1 77 ? 11.040 4.173 -16.256 1.00 93.50 77 SER A CA 1
ATOM 574 C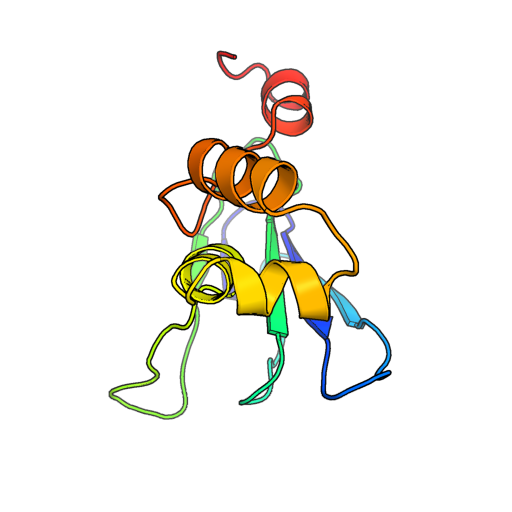 C . SER A 1 77 ? 10.173 4.235 -17.519 1.00 93.50 77 SER A C 1
ATOM 576 O O . SER A 1 77 ? 9.431 5.198 -17.713 1.00 93.50 77 SER A O 1
ATOM 578 N N . THR A 1 78 ? 10.145 3.153 -18.303 1.00 93.31 78 THR A N 1
ATOM 579 C CA . THR A 1 78 ? 9.294 3.038 -19.498 1.00 93.31 78 THR A CA 1
ATOM 580 C C . THR A 1 78 ? 7.808 3.017 -19.138 1.00 93.31 78 THR A C 1
ATOM 582 O O . THR A 1 78 ? 7.005 3.678 -19.791 1.00 93.31 78 THR A O 1
ATOM 585 N N . THR A 1 79 ? 7.431 2.296 -18.078 1.00 91.00 79 THR A N 1
ATOM 586 C CA . THR A 1 79 ? 6.026 2.162 -17.647 1.00 91.00 79 THR A CA 1
ATOM 587 C C . THR A 1 79 ? 5.426 3.500 -17.210 1.00 91.00 79 THR A C 1
ATOM 589 O O . THR A 1 79 ? 4.278 3.795 -17.535 1.00 91.00 79 THR A O 1
ATOM 592 N N . PHE A 1 80 ? 6.194 4.318 -16.483 1.00 90.88 80 PHE A N 1
ATOM 593 C CA . PHE A 1 80 ? 5.741 5.615 -15.971 1.00 90.88 80 PHE A CA 1
ATOM 594 C C . PHE A 1 80 ? 6.077 6.798 -16.892 1.00 90.88 80 PHE A C 1
ATOM 596 O O . PHE A 1 80 ? 5.678 7.926 -16.595 1.00 90.88 80 PHE A O 1
ATOM 603 N N . GLY A 1 81 ? 6.821 6.571 -17.980 1.00 94.69 81 GLY A N 1
ATOM 604 C CA . GLY A 1 81 ? 7.337 7.642 -18.837 1.00 94.69 81 GLY A CA 1
ATOM 605 C C . GLY A 1 81 ? 8.279 8.590 -18.086 1.00 94.69 81 GLY A C 1
ATOM 606 O O . GLY A 1 81 ? 8.211 9.801 -18.279 1.00 94.69 81 GLY A O 1
ATOM 607 N N . GLN A 1 82 ? 9.103 8.050 -17.186 1.00 93.94 82 GLN A N 1
ATOM 608 C CA . GLN A 1 82 ? 10.025 8.799 -16.325 1.00 93.94 82 GLN A CA 1
ATOM 609 C C . GLN A 1 82 ? 11.483 8.457 -16.639 1.00 93.94 82 GLN A C 1
ATOM 611 O O . GLN A 1 82 ? 11.771 7.458 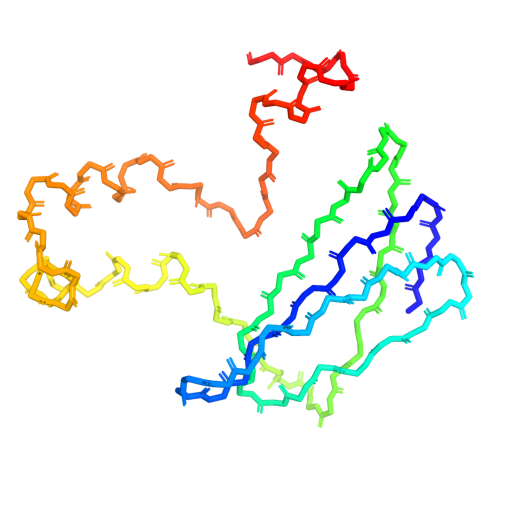-17.293 1.00 93.94 82 GLN A O 1
ATOM 616 N N . THR A 1 83 ? 12.420 9.271 -16.151 1.00 94.75 83 THR A N 1
ATOM 617 C CA . THR A 1 83 ? 13.859 8.987 -16.270 1.00 94.75 83 THR A CA 1
ATOM 618 C C . THR A 1 83 ? 14.301 7.921 -15.268 1.00 94.75 83 THR A C 1
ATOM 620 O O . THR A 1 83 ? 13.699 7.764 -14.205 1.00 94.75 83 THR A O 1
ATOM 623 N N . GLU A 1 84 ? 15.388 7.205 -15.565 1.00 91.50 84 GLU A N 1
ATOM 624 C CA . GLU A 1 84 ? 15.984 6.264 -14.605 1.00 91.50 84 GLU A CA 1
ATOM 625 C C . GLU A 1 84 ? 16.431 6.968 -13.318 1.00 91.50 84 GLU A C 1
ATOM 627 O O . GLU A 1 84 ? 16.224 6.429 -12.235 1.00 91.50 84 GLU A O 1
ATOM 632 N N . ASP A 1 85 ? 16.922 8.208 -13.404 1.00 93.50 85 ASP A N 1
ATOM 633 C CA . ASP A 1 85 ? 17.248 9.025 -12.228 1.00 93.50 85 ASP A CA 1
ATOM 634 C C . ASP 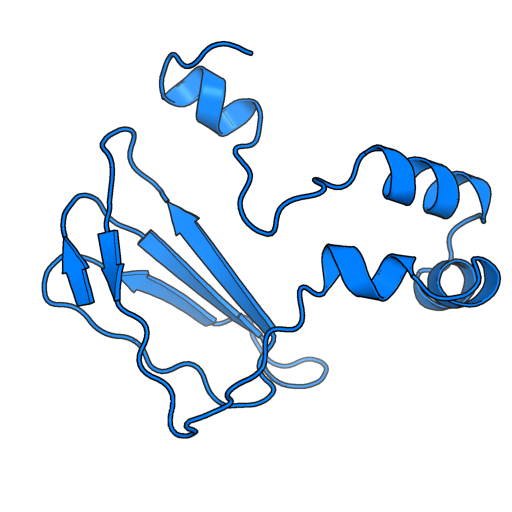A 1 85 ? 16.038 9.233 -11.310 1.00 93.50 85 ASP A C 1
ATOM 636 O O . ASP A 1 85 ? 16.151 9.115 -10.086 1.00 93.50 85 ASP A O 1
ATOM 640 N N . PHE A 1 86 ? 14.856 9.486 -11.882 1.00 91.00 86 PHE A N 1
ATOM 641 C CA . PHE A 1 86 ? 13.620 9.590 -11.109 1.00 91.00 86 PHE A CA 1
ATOM 642 C C . PHE A 1 86 ? 13.279 8.262 -10.414 1.00 91.00 86 PHE A C 1
ATOM 644 O O . PHE A 1 86 ? 12.919 8.254 -9.231 1.00 91.00 86 PHE A O 1
ATOM 651 N N . ILE A 1 87 ? 13.424 7.132 -11.117 1.00 91.81 87 ILE A N 1
ATOM 652 C CA . ILE A 1 87 ? 13.209 5.797 -10.538 1.00 91.81 87 ILE A CA 1
ATOM 653 C C . ILE A 1 87 ? 14.207 5.531 -9.401 1.00 91.81 87 ILE A C 1
ATOM 655 O O . ILE A 1 87 ? 13.802 5.099 -8.319 1.00 91.81 87 ILE A O 1
ATOM 659 N N . MET A 1 88 ? 15.494 5.811 -9.608 1.00 89.44 88 MET A N 1
ATOM 660 C CA . MET A 1 88 ? 16.541 5.629 -8.601 1.00 89.44 88 MET A CA 1
ATOM 661 C C . MET A 1 88 ? 16.305 6.502 -7.368 1.00 89.44 88 MET A C 1
ATOM 663 O O . MET A 1 88 ? 16.505 6.040 -6.244 1.00 89.44 88 MET A O 1
ATOM 667 N N . ASN A 1 89 ? 15.843 7.741 -7.548 1.00 90.69 89 ASN A N 1
ATOM 668 C CA . ASN A 1 89 ? 15.477 8.601 -6.428 1.00 90.69 89 ASN A CA 1
ATOM 669 C C . ASN A 1 89 ? 14.257 8.048 -5.671 1.00 90.69 89 ASN A C 1
ATOM 671 O O . ASN A 1 89 ? 14.279 7.967 -4.446 1.00 90.69 89 ASN A O 1
ATOM 675 N N . SER A 1 90 ? 13.238 7.574 -6.393 1.00 87.31 90 SER A N 1
ATOM 676 C CA . SER A 1 90 ? 12.036 6.961 -5.804 1.00 87.31 90 SER A CA 1
ATOM 677 C C . SER A 1 90 ? 12.366 5.711 -4.980 1.00 87.31 90 SER A C 1
ATOM 679 O O . SER A 1 90 ? 11.829 5.525 -3.892 1.00 87.31 90 SER A O 1
ATOM 681 N N . LYS A 1 91 ? 13.310 4.882 -5.447 1.00 87.12 91 LYS A N 1
ATOM 682 C CA . LYS A 1 91 ? 13.834 3.721 -4.701 1.00 87.12 91 LYS A CA 1
ATOM 683 C C . LYS A 1 91 ? 14.438 4.094 -3.347 1.00 87.12 91 LYS A C 1
ATOM 685 O O . LYS A 1 91 ? 14.387 3.287 -2.426 1.00 87.12 91 LYS A O 1
ATOM 690 N N . ARG A 1 92 ? 15.042 5.281 -3.236 1.00 85.31 92 ARG A N 1
ATOM 691 C CA . ARG A 1 92 ? 15.696 5.757 -2.006 1.00 85.31 92 ARG A CA 1
ATOM 692 C C . ARG A 1 92 ? 14.719 6.383 -1.021 1.00 85.31 92 ARG A C 1
ATOM 694 O O . ARG A 1 92 ? 14.984 6.354 0.175 1.00 85.31 92 ARG A O 1
ATOM 701 N N . THR A 1 93 ? 13.641 6.982 -1.520 1.00 83.56 93 THR A N 1
ATOM 702 C CA . THR A 1 93 ? 12.676 7.726 -0.703 1.00 83.56 93 THR A CA 1
ATOM 703 C C . THR A 1 93 ? 11.462 6.901 -0.306 1.00 83.56 93 THR A C 1
ATOM 705 O O . THR A 1 93 ? 10.794 7.247 0.666 1.00 83.56 93 THR A O 1
ATOM 708 N N . ILE A 1 94 ? 11.160 5.818 -1.029 1.00 80.56 94 ILE A N 1
ATOM 709 C CA . ILE A 1 94 ? 10.064 4.933 -0.654 1.00 80.56 94 ILE A CA 1
ATOM 710 C C . ILE A 1 94 ? 10.356 4.284 0.700 1.00 80.56 94 ILE A C 1
ATOM 712 O O . ILE A 1 94 ? 11.466 3.817 0.959 1.00 80.56 94 ILE A O 1
ATOM 716 N N . SER A 1 95 ? 9.345 4.252 1.566 1.00 79.12 95 SER A N 1
ATOM 717 C CA . SER A 1 95 ? 9.471 3.602 2.864 1.00 79.12 95 SER A CA 1
ATOM 718 C C . SER A 1 95 ? 9.885 2.149 2.694 1.00 79.12 95 SER A C 1
ATOM 720 O O . SER A 1 95 ? 9.308 1.435 1.873 1.00 79.12 95 SER A O 1
ATOM 722 N N . ALA A 1 96 ? 10.836 1.688 3.505 1.00 76.38 96 ALA A N 1
ATOM 723 C CA . ALA A 1 96 ? 11.207 0.276 3.562 1.00 76.38 96 ALA A CA 1
ATOM 724 C C . ALA A 1 96 ? 10.082 -0.600 4.147 1.00 76.38 96 ALA A C 1
ATOM 726 O O . ALA A 1 96 ? 10.128 -1.827 4.034 1.00 76.38 96 ALA A O 1
ATOM 727 N N . TYR A 1 97 ? 9.075 0.022 4.768 1.00 78.75 97 TYR A N 1
ATOM 728 C CA . TYR A 1 97 ? 7.999 -0.654 5.472 1.00 78.75 97 TYR A CA 1
ATOM 729 C C . TYR A 1 97 ? 6.655 -0.476 4.750 1.00 78.75 97 TYR A C 1
ATOM 731 O O . TYR A 1 97 ? 6.395 0.563 4.148 1.00 78.75 97 TYR A O 1
ATOM 739 N N . PRO A 1 98 ? 5.760 -1.479 4.815 1.00 76.94 98 PRO A N 1
ATOM 740 C CA . PRO A 1 98 ? 4.420 -1.395 4.229 1.00 76.94 98 PRO A CA 1
ATOM 741 C C . PRO A 1 98 ? 3.488 -0.427 4.976 1.00 76.94 98 PRO A C 1
ATOM 743 O O . PRO A 1 98 ? 2.392 -0.147 4.500 1.00 76.94 98 PRO A O 1
ATOM 746 N N . LEU A 1 99 ? 3.909 0.054 6.147 1.00 79.69 99 LEU A N 1
ATOM 747 C CA . LEU A 1 99 ? 3.218 1.050 6.949 1.00 79.69 99 LEU A CA 1
ATOM 748 C C . LEU A 1 99 ? 4.180 2.206 7.176 1.00 79.69 99 LEU A C 1
ATOM 750 O O . LEU A 1 99 ? 5.285 1.995 7.673 1.00 79.69 99 LEU A O 1
ATOM 754 N N . ASP A 1 100 ? 3.741 3.409 6.835 1.00 81.56 100 ASP A N 1
ATOM 755 C CA . ASP A 1 100 ? 4.492 4.625 7.104 1.00 81.56 100 ASP A CA 1
ATOM 756 C C . ASP A 1 100 ? 3.539 5.779 7.416 1.00 81.56 100 ASP A C 1
ATOM 758 O O . ASP A 1 100 ? 2.351 5.745 7.078 1.00 81.56 100 ASP A O 1
ATOM 762 N N . VAL A 1 101 ? 4.068 6.804 8.071 1.00 80.88 101 VAL A N 1
ATOM 763 C CA . VAL A 1 101 ? 3.343 8.012 8.448 1.00 80.88 101 VAL A CA 1
ATOM 764 C C . VAL A 1 101 ? 3.961 9.181 7.697 1.00 80.88 101 VAL A C 1
ATOM 766 O O . VAL A 1 101 ? 5.114 9.537 7.929 1.00 80.88 101 VAL A O 1
ATOM 769 N N . ASN A 1 102 ? 3.178 9.808 6.819 1.00 81.62 102 ASN A N 1
ATOM 770 C CA . ASN A 1 102 ? 3.635 10.996 6.104 1.00 81.62 102 ASN A CA 1
ATOM 771 C C . ASN A 1 102 ? 3.761 12.212 7.037 1.00 81.62 102 ASN A C 1
ATOM 773 O O . ASN A 1 102 ? 3.084 12.300 8.063 1.00 81.62 102 ASN A O 1
ATOM 777 N N . GLU A 1 103 ? 4.600 13.172 6.651 1.00 85.25 103 GLU A N 1
ATOM 778 C CA . GLU A 1 103 ? 4.877 14.390 7.422 1.00 85.25 103 GLU A CA 1
ATOM 779 C C . GLU A 1 103 ? 3.599 15.144 7.814 1.00 85.25 103 GLU A C 1
ATOM 781 O O . GLU A 1 103 ? 3.413 15.471 8.982 1.00 85.25 103 GLU A O 1
ATOM 786 N N . ALA A 1 104 ? 2.657 15.308 6.880 1.00 85.06 104 ALA A N 1
ATOM 787 C CA . ALA A 1 104 ? 1.377 15.964 7.151 1.00 85.06 104 ALA A CA 1
ATOM 788 C C . ALA A 1 104 ? 0.591 15.290 8.295 1.00 85.06 104 ALA A C 1
ATOM 790 O O . ALA A 1 104 ? 0.002 15.972 9.137 1.00 85.06 104 ALA A O 1
ATOM 791 N N . SER A 1 105 ? 0.605 13.955 8.364 1.00 85.06 105 SER A N 1
ATOM 792 C CA . SER A 1 105 ? -0.031 13.189 9.443 1.00 85.06 105 SER A CA 1
ATOM 793 C C . SER A 1 105 ? 0.745 13.311 10.753 1.00 85.06 105 SER A C 1
ATOM 795 O O . SER A 1 105 ? 0.128 13.406 11.814 1.00 85.06 105 SER A O 1
ATOM 797 N N . ARG A 1 106 ? 2.083 13.375 10.692 1.00 87.62 106 ARG A N 1
ATOM 798 C CA . ARG A 1 106 ? 2.932 13.603 11.873 1.00 87.62 106 ARG A CA 1
ATOM 799 C C . ARG A 1 106 ? 2.644 14.969 12.484 1.00 87.62 106 ARG A C 1
ATOM 801 O O . ARG A 1 106 ? 2.322 15.034 13.667 1.00 87.62 106 ARG A O 1
ATOM 808 N N . THR A 1 107 ? 2.636 16.028 11.675 1.00 90.88 107 THR A N 1
ATOM 809 C CA . THR A 1 107 ? 2.304 17.390 12.116 1.00 90.88 107 THR A CA 1
ATOM 810 C C . THR A 1 107 ? 0.892 17.465 12.690 1.00 90.88 107 THR A C 1
ATOM 812 O O . THR A 1 107 ? 0.710 17.992 13.786 1.00 90.88 107 THR A O 1
ATOM 815 N N . LYS A 1 108 ? -0.104 16.885 12.001 1.00 89.62 108 LYS A N 1
ATOM 816 C CA . LYS A 1 108 ? -1.501 16.848 12.472 1.00 89.62 108 LYS A CA 1
ATOM 817 C C . LYS A 1 108 ? -1.629 16.225 13.866 1.00 89.62 108 LYS A C 1
ATOM 819 O O . LYS A 1 108 ? -2.449 16.678 14.659 1.00 89.62 108 LYS A O 1
ATOM 824 N N . CYS A 1 109 ? -0.840 15.192 14.150 1.00 89.31 109 CYS A N 1
ATOM 825 C CA . CYS A 1 109 ? -0.900 14.441 15.399 1.00 89.31 109 CYS A CA 1
ATOM 826 C C . CYS A 1 109 ? 0.182 14.821 16.421 1.00 89.31 109 CYS A C 1
ATOM 828 O O . CYS A 1 109 ? 0.295 14.150 17.445 1.00 89.31 109 CYS A O 1
ATOM 830 N N . GLY A 1 110 ? 0.967 15.876 16.169 1.00 91.50 110 GLY A N 1
ATOM 831 C CA . GLY A 1 110 ? 2.039 16.315 17.069 1.00 91.50 110 GLY A CA 1
ATOM 832 C C . GLY A 1 110 ? 3.161 15.285 17.251 1.00 91.50 110 GLY A C 1
ATOM 833 O O . GLY A 1 110 ? 3.790 15.246 18.307 1.00 91.50 110 GLY A O 1
ATOM 834 N N . LEU A 1 111 ? 3.386 14.424 16.255 1.00 87.12 111 LEU A N 1
ATOM 835 C CA . LEU A 1 111 ? 4.457 13.429 16.266 1.00 87.12 111 LEU A CA 1
ATOM 836 C C . LEU A 1 111 ? 5.792 14.059 15.823 1.00 87.12 111 LEU A C 1
ATOM 838 O O . LEU A 1 111 ? 5.777 15.004 15.031 1.00 87.12 111 LEU A O 1
ATOM 842 N N . PRO A 1 112 ? 6.944 13.530 16.281 1.00 84.69 112 PRO A N 1
ATOM 843 C CA . PRO A 1 112 ? 8.255 14.006 15.844 1.00 84.69 112 PRO A CA 1
ATOM 844 C C . PRO A 1 112 ? 8.413 13.840 14.334 1.00 84.69 112 PRO A C 1
ATOM 846 O O . PRO A 1 112 ? 8.040 12.789 13.800 1.00 84.69 112 PRO A O 1
ATOM 849 N N . ILE A 1 113 ? 8.972 14.854 13.676 1.00 74.25 113 ILE A N 1
ATOM 850 C CA . ILE A 1 113 ? 9.263 14.858 12.236 1.00 74.25 113 ILE A CA 1
ATOM 851 C C . ILE A 1 113 ? 10.522 14.039 11.972 1.00 74.25 113 ILE A C 1
ATOM 853 O O . ILE A 1 113 ? 11.539 14.312 12.649 1.00 74.25 113 ILE A O 1
#